Protein AF-A0A1U7GSI7-F1 (afdb_monomer_lite)

Structure (mmCIF, N/CA/C/O backbone):
data_AF-A0A1U7GSI7-F1
#
_entry.id   AF-A0A1U7GSI7-F1
#
loop_
_atom_site.group_PDB
_atom_site.id
_atom_site.type_symbol
_atom_site.label_atom_id
_atom_site.label_alt_id
_atom_site.label_comp_id
_atom_site.label_asym_id
_atom_site.label_entity_id
_atom_site.label_seq_id
_atom_site.pdbx_PDB_ins_code
_atom_site.Cartn_x
_atom_site.Cartn_y
_atom_site.Cartn_z
_atom_site.occupancy
_atom_site.B_iso_or_equiv
_atom_site.auth_seq_id
_atom_site.auth_comp_id
_atom_site.auth_asym_id
_atom_site.auth_atom_id
_atom_site.pdbx_PDB_model_num
ATOM 1 N N . MET A 1 1 ? -12.400 45.007 -1.353 1.00 61.59 1 MET A N 1
ATOM 2 C CA . MET A 1 1 ? -12.391 43.939 -0.318 1.00 61.59 1 MET A CA 1
ATOM 3 C C . MET A 1 1 ? -12.939 42.573 -0.785 1.00 61.59 1 MET A C 1
ATOM 5 O O . MET A 1 1 ? -12.865 41.631 -0.008 1.00 61.59 1 MET A O 1
ATOM 9 N N . GLY A 1 2 ? -13.456 42.406 -2.016 1.00 68.50 2 GLY A N 1
ATOM 10 C CA . GLY A 1 2 ? -13.997 41.111 -2.490 1.00 68.50 2 GLY A CA 1
ATOM 11 C C . GLY A 1 2 ? -12.949 40.109 -3.001 1.00 68.50 2 GLY A C 1
ATOM 12 O O . GLY A 1 2 ? -13.028 38.924 -2.692 1.00 68.50 2 GLY A O 1
ATOM 13 N N . LEU A 1 3 ? -11.920 40.595 -3.705 1.00 73.88 3 LEU A N 1
ATOM 14 C CA . LEU A 1 3 ? -10.872 39.757 -4.309 1.00 73.88 3 LEU A CA 1
ATOM 15 C C . LEU A 1 3 ? -10.059 38.969 -3.265 1.00 73.88 3 LEU A C 1
ATOM 17 O O . LEU A 1 3 ? -9.778 37.788 -3.442 1.00 73.88 3 LEU A O 1
ATOM 21 N N . TRP A 1 4 ? -9.756 39.605 -2.130 1.00 77.19 4 TRP A N 1
ATOM 22 C CA . TRP A 1 4 ? -8.950 39.016 -1.055 1.00 77.19 4 TRP A CA 1
ATOM 23 C C . TRP A 1 4 ? -9.664 37.852 -0.343 1.00 77.19 4 TRP A C 1
ATOM 25 O O . TRP A 1 4 ? -9.048 36.839 -0.025 1.00 77.19 4 TRP A O 1
ATOM 35 N N . ARG A 1 5 ? -10.991 37.941 -0.154 1.00 76.00 5 ARG A N 1
ATOM 36 C CA . ARG A 1 5 ? -11.795 36.832 0.401 1.00 76.00 5 ARG A CA 1
ATOM 37 C C . ARG A 1 5 ? -11.876 35.639 -0.550 1.00 76.00 5 ARG A C 1
ATOM 39 O O . ARG A 1 5 ? -11.881 34.506 -0.078 1.00 76.00 5 ARG A O 1
ATOM 46 N N . GLY A 1 6 ? -11.938 35.889 -1.860 1.00 79.75 6 GLY A N 1
ATOM 47 C CA . GLY A 1 6 ? -11.918 34.834 -2.876 1.00 79.75 6 GLY A CA 1
ATOM 48 C C . GLY A 1 6 ? -10.609 34.044 -2.851 1.00 79.75 6 GLY A C 1
ATOM 49 O O . GLY A 1 6 ? -10.638 32.818 -2.782 1.00 79.75 6 GLY A O 1
ATOM 50 N N . LEU A 1 7 ? -9.476 34.752 -2.793 1.00 85.62 7 LEU A N 1
ATOM 51 C CA . LEU A 1 7 ? -8.145 34.145 -2.706 1.00 85.62 7 LEU A CA 1
ATOM 52 C C . LEU A 1 7 ? -7.993 33.259 -1.456 1.00 85.62 7 LEU A C 1
ATOM 54 O O . LEU A 1 7 ? -7.572 32.109 -1.556 1.00 85.62 7 LEU A O 1
ATOM 58 N N . MET A 1 8 ? -8.407 33.757 -0.286 1.00 86.94 8 MET A N 1
ATOM 59 C CA . MET A 1 8 ? -8.319 33.004 0.975 1.00 86.94 8 MET A CA 1
ATOM 60 C C . MET A 1 8 ? -9.201 31.754 0.992 1.00 86.94 8 MET A C 1
ATOM 62 O O . MET A 1 8 ? -8.816 30.734 1.558 1.00 86.94 8 MET A O 1
ATOM 66 N N . ARG A 1 9 ? -10.381 31.811 0.365 1.00 85.19 9 ARG A N 1
ATOM 67 C CA . ARG A 1 9 ? -11.248 30.635 0.214 1.00 85.19 9 ARG A CA 1
ATOM 68 C C . ARG A 1 9 ? -10.613 29.573 -0.680 1.00 85.19 9 ARG A C 1
ATOM 70 O O . ARG A 1 9 ? -10.674 28.401 -0.330 1.00 85.19 9 ARG A O 1
ATOM 77 N N . GLY A 1 10 ? -9.976 29.984 -1.778 1.00 86.38 10 GLY A N 1
ATOM 78 C CA . GLY A 1 10 ? -9.234 29.072 -2.651 1.00 86.38 10 GLY A CA 1
ATOM 79 C C . GLY A 1 10 ? -8.062 28.400 -1.932 1.00 86.38 10 GLY A C 1
ATOM 80 O O . GLY A 1 10 ? -7.922 27.184 -1.994 1.00 86.38 10 GLY A O 1
ATOM 81 N N . ALA A 1 11 ? -7.276 29.173 -1.177 1.00 90.31 11 ALA A N 1
ATOM 82 C CA . ALA A 1 11 ? -6.163 28.644 -0.389 1.00 90.31 11 ALA A CA 1
ATOM 83 C C . ALA A 1 11 ? -6.626 27.655 0.696 1.00 90.31 11 ALA A C 1
ATOM 85 O O . ALA A 1 11 ? -5.996 26.619 0.891 1.00 90.31 11 ALA A O 1
ATOM 86 N N . LYS A 1 12 ? -7.746 27.949 1.369 1.00 87.62 12 LYS A N 1
ATOM 87 C CA . LYS A 1 12 ? -8.332 27.062 2.379 1.00 87.62 12 LYS A CA 1
ATOM 88 C C . LYS A 1 12 ? -8.818 25.739 1.777 1.00 87.62 12 LYS A C 1
ATOM 90 O O . LYS A 1 12 ? -8.441 24.695 2.288 1.00 87.62 12 LYS A O 1
ATOM 95 N N . ALA A 1 13 ? -9.580 25.781 0.683 1.00 82.31 13 ALA A N 1
ATOM 96 C CA . ALA A 1 13 ? -10.073 24.569 0.021 1.00 82.31 13 ALA A CA 1
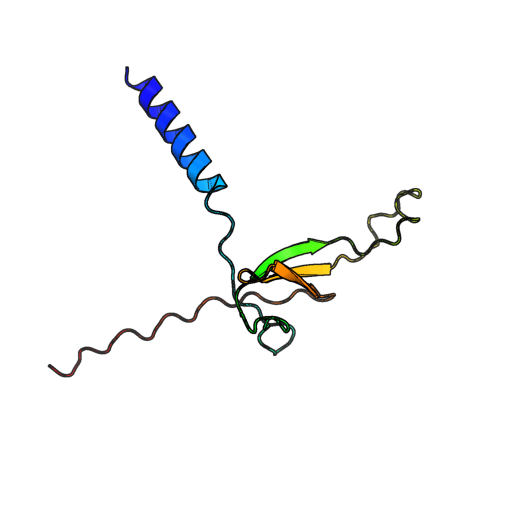ATOM 97 C C . ALA A 1 13 ? -8.926 23.685 -0.500 1.00 82.31 13 ALA A C 1
ATOM 99 O O . ALA A 1 13 ? -8.980 22.463 -0.401 1.00 82.31 13 ALA A O 1
ATOM 100 N N . PHE A 1 14 ? -7.854 24.298 -1.010 1.00 81.56 14 PHE A N 1
ATOM 101 C CA . PHE A 1 14 ? -6.654 23.566 -1.409 1.00 81.56 14 PHE A CA 1
ATOM 102 C C . PHE A 1 14 ? -5.944 22.924 -0.206 1.00 81.56 14 PHE A C 1
ATOM 104 O O . PHE A 1 14 ? -5.588 21.750 -0.264 1.00 81.56 14 PHE A O 1
ATOM 111 N N . ALA A 1 15 ? -5.787 23.651 0.905 1.00 84.31 15 ALA A N 1
ATOM 112 C CA . ALA A 1 15 ? -5.206 23.102 2.132 1.00 84.31 15 ALA A CA 1
ATOM 113 C C . ALA A 1 15 ? -6.028 21.932 2.702 1.00 84.31 15 ALA A C 1
ATOM 115 O O . ALA A 1 15 ? -5.448 20.936 3.120 1.00 84.31 15 ALA A O 1
ATOM 116 N N . GLU A 1 16 ? -7.360 22.026 2.671 1.00 80.62 16 GLU A N 1
ATOM 117 C CA . GLU A 1 16 ? -8.268 20.939 3.062 1.00 80.62 16 GLU A CA 1
ATOM 118 C C . GLU A 1 16 ? -8.081 19.716 2.149 1.00 80.62 16 GLU A C 1
ATOM 120 O O . GLU A 1 16 ? -7.871 18.619 2.652 1.00 80.62 16 GLU A O 1
ATOM 125 N N . SER A 1 17 ? -7.982 19.904 0.826 1.00 71.94 17 SER A N 1
ATOM 126 C CA . SER A 1 17 ? -7.721 18.800 -0.118 1.00 71.94 17 SER A CA 1
ATOM 127 C C . SER A 1 17 ? -6.347 18.131 0.026 1.00 71.94 17 SER A C 1
ATOM 129 O O . SER A 1 17 ? -6.159 17.011 -0.434 1.00 71.94 17 SER A O 1
ATOM 131 N N . LEU A 1 18 ? -5.371 18.817 0.631 1.00 76.94 18 LEU A N 1
ATOM 132 C CA . LEU A 1 18 ? -4.072 18.231 0.972 1.00 76.94 18 LEU A CA 1
ATOM 133 C C . LEU A 1 18 ? -4.098 17.509 2.326 1.00 76.94 18 LEU A C 1
ATOM 135 O O . LEU A 1 18 ? -3.285 16.615 2.551 1.00 76.94 18 LEU A O 1
ATOM 139 N N . ALA A 1 19 ? -4.987 17.924 3.233 1.00 73.25 19 ALA A N 1
ATOM 140 C CA . ALA A 1 19 ? -5.163 17.315 4.547 1.00 73.25 19 ALA A CA 1
ATOM 141 C C . ALA A 1 19 ? -6.015 16.036 4.474 1.00 73.25 19 ALA A C 1
ATOM 143 O O . ALA A 1 19 ? -5.688 15.048 5.132 1.00 73.25 19 ALA A O 1
ATOM 144 N N . GLU A 1 20 ? -7.060 16.031 3.642 1.00 65.12 20 GLU A N 1
ATOM 145 C CA . GLU A 1 20 ? -7.772 14.822 3.231 1.00 65.12 20 GLU A CA 1
ATOM 146 C C . GLU A 1 20 ? -6.911 14.061 2.213 1.00 65.12 20 GLU A C 1
ATOM 148 O O . GLU A 1 20 ? -6.976 14.271 1.003 1.00 65.12 20 GLU A O 1
ATOM 153 N N . GLY A 1 21 ? -6.045 13.181 2.723 1.00 65.88 21 GLY A N 1
ATOM 154 C CA . GLY A 1 21 ? -5.338 12.207 1.894 1.00 65.88 21 GLY A CA 1
ATOM 155 C C . GLY A 1 21 ? -6.312 11.340 1.077 1.00 65.88 21 GLY A C 1
ATOM 156 O O . GLY A 1 21 ? -7.512 11.317 1.356 1.00 65.88 21 GLY A O 1
ATOM 157 N N . PRO A 1 22 ? -5.822 10.613 0.057 1.00 74.25 22 PRO A N 1
ATOM 158 C CA . PRO A 1 22 ? -6.680 9.740 -0.735 1.00 74.25 22 PRO A CA 1
ATOM 159 C C . PRO A 1 22 ? -7.417 8.759 0.181 1.00 74.25 22 PRO A C 1
ATOM 161 O O . PRO A 1 22 ? -6.802 8.126 1.033 1.00 74.25 22 PRO A O 1
ATOM 164 N N . GLU A 1 23 ? -8.732 8.639 0.008 1.00 85.31 23 GLU A N 1
ATOM 165 C CA . GLU A 1 23 ? -9.542 7.685 0.768 1.00 85.31 23 GLU A CA 1
ATOM 166 C C . GLU A 1 23 ? -8.992 6.255 0.595 1.00 85.31 23 GLU A C 1
ATOM 168 O O . GLU A 1 23 ? -8.628 5.866 -0.522 1.00 85.31 23 GLU A O 1
ATOM 173 N N . PRO A 1 24 ? -8.916 5.444 1.662 1.00 92.25 24 PRO A N 1
ATOM 174 C CA . PRO A 1 24 ? -8.499 4.060 1.536 1.00 92.25 24 PRO A CA 1
ATOM 175 C C . PRO A 1 24 ? -9.622 3.206 0.930 1.00 92.25 24 PRO A C 1
ATOM 177 O O . PRO A 1 24 ? -10.811 3.439 1.146 1.00 92.25 24 PRO A O 1
ATOM 180 N N . PHE A 1 25 ? -9.254 2.155 0.195 1.00 94.69 25 PHE A N 1
ATOM 181 C CA . PHE A 1 25 ? -10.214 1.284 -0.494 1.00 94.69 25 PHE A CA 1
ATOM 182 C C . PHE A 1 25 ? -10.005 -0.197 -0.192 1.00 94.69 25 PHE A C 1
ATOM 184 O O . PHE A 1 25 ? -8.952 -0.624 0.284 1.00 94.69 25 PHE A O 1
ATOM 191 N N . HIS A 1 26 ? -11.027 -0.994 -0.505 1.00 95.94 26 HIS A N 1
ATOM 192 C CA . HIS A 1 26 ? -10.932 -2.448 -0.521 1.00 95.94 26 HIS A CA 1
ATOM 193 C C . HIS A 1 26 ? -10.325 -2.931 -1.838 1.00 95.94 26 HIS A C 1
ATOM 195 O O . HIS A 1 26 ? -10.612 -2.385 -2.905 1.00 95.94 26 HIS A O 1
ATOM 201 N N . TYR A 1 27 ? -9.536 -4.002 -1.766 1.00 96.44 27 TYR A N 1
ATOM 202 C CA . TYR A 1 27 ? -8.881 -4.597 -2.927 1.00 96.44 27 TYR A CA 1
ATOM 203 C C . TYR A 1 27 ? -9.100 -6.105 -2.990 1.00 96.44 27 TYR A C 1
ATOM 205 O O . TYR A 1 27 ? -9.286 -6.777 -1.973 1.00 96.44 27 TYR A O 1
ATOM 213 N N . VAL A 1 28 ? -9.038 -6.633 -4.207 1.00 96.94 28 VAL A N 1
ATOM 214 C CA . VAL A 1 28 ? -9.025 -8.060 -4.518 1.00 96.94 28 VAL A CA 1
ATOM 215 C C . VAL A 1 28 ? -7.763 -8.369 -5.316 1.00 96.94 28 VAL A C 1
ATOM 217 O O . VAL A 1 28 ? -7.500 -7.746 -6.343 1.00 96.94 28 VAL A O 1
ATOM 220 N N . ALA A 1 29 ? -6.981 -9.338 -4.852 1.00 95.38 29 ALA A N 1
ATOM 221 C CA . ALA A 1 29 ? -5.815 -9.850 -5.558 1.00 95.38 29 ALA A CA 1
ATOM 222 C C . ALA A 1 29 ? -6.151 -11.241 -6.115 1.00 95.38 29 ALA A C 1
ATOM 224 O O . ALA A 1 29 ? -6.432 -12.171 -5.357 1.00 95.38 29 ALA A O 1
ATOM 225 N N . GLY A 1 30 ? -6.169 -11.376 -7.446 1.00 93.00 30 GLY A N 1
ATOM 226 C CA . GLY A 1 30 ? -6.779 -12.540 -8.096 1.00 93.00 30 GLY A CA 1
ATOM 227 C C . GLY A 1 30 ? -8.285 -12.564 -7.828 1.00 93.00 30 GLY A C 1
ATOM 228 O O . GLY A 1 30 ? -8.984 -11.639 -8.243 1.00 93.00 30 GLY A O 1
ATOM 229 N N . ASP A 1 31 ? -8.741 -13.572 -7.082 1.00 93.56 31 ASP A N 1
ATOM 230 C CA . ASP A 1 31 ? -10.140 -13.747 -6.657 1.00 93.56 31 ASP A CA 1
ATOM 231 C C . ASP A 1 31 ? -10.323 -13.644 -5.132 1.00 93.56 31 ASP A C 1
ATOM 233 O O . ASP A 1 31 ? -11.402 -13.907 -4.602 1.00 93.56 31 ASP A O 1
ATOM 237 N N . LEU A 1 32 ? -9.272 -13.250 -4.405 1.00 94.75 32 LEU A N 1
ATOM 238 C CA . LEU A 1 32 ? -9.279 -13.169 -2.947 1.00 94.75 32 LEU A CA 1
ATOM 239 C C . LEU A 1 32 ? -9.287 -11.718 -2.471 1.00 94.75 32 LEU A C 1
ATOM 241 O O . LEU A 1 32 ? -8.494 -10.891 -2.928 1.00 94.75 32 LEU A O 1
ATOM 245 N N . LYS A 1 33 ? -10.167 -11.413 -1.510 1.00 95.94 33 LYS A N 1
ATOM 246 C CA . LYS A 1 33 ? -10.179 -10.115 -0.827 1.00 95.94 33 LYS A CA 1
ATOM 247 C C . LYS A 1 33 ? -8.882 -9.952 -0.038 1.00 95.94 33 LYS A C 1
ATOM 249 O O . LYS A 1 33 ? -8.497 -10.835 0.726 1.00 95.94 33 LYS A O 1
ATOM 254 N N . VAL A 1 34 ? -8.223 -8.813 -0.214 1.00 96.56 34 VAL A N 1
ATOM 255 C CA . VAL A 1 34 ? -6.998 -8.496 0.517 1.00 96.56 34 VAL A CA 1
ATOM 256 C C . VAL A 1 34 ? -7.357 -8.134 1.957 1.00 96.56 34 VAL A C 1
ATOM 258 O O . VAL A 1 34 ? -8.199 -7.271 2.201 1.00 96.56 34 VAL A O 1
ATOM 261 N N . ALA A 1 35 ? -6.689 -8.783 2.907 1.00 97.62 35 ALA A N 1
ATOM 262 C CA . ALA A 1 35 ? -6.734 -8.458 4.325 1.00 97.62 35 ALA A CA 1
ATOM 263 C C . ALA A 1 35 ? -5.306 -8.256 4.843 1.00 97.62 35 ALA A C 1
ATOM 265 O O . ALA A 1 35 ? -4.352 -8.834 4.323 1.00 97.62 35 ALA A O 1
ATOM 266 N N . CYS A 1 36 ? -5.144 -7.401 5.848 1.00 97.69 36 CYS A N 1
ATOM 267 C CA . CYS A 1 36 ? -3.855 -7.149 6.467 1.00 97.69 36 CYS A CA 1
ATOM 268 C C . CYS A 1 36 ? -3.506 -8.335 7.376 1.00 97.69 36 CYS A C 1
ATOM 270 O O . CYS A 1 36 ? -4.212 -8.547 8.362 1.00 97.69 36 CYS A O 1
ATOM 272 N N . PRO A 1 37 ? -2.415 -9.081 7.128 1.00 97.38 37 PRO A N 1
ATOM 273 C CA . PRO A 1 37 ? -2.069 -10.234 7.958 1.00 97.38 37 PRO A CA 1
ATOM 274 C C . PRO A 1 37 ? -1.720 -9.844 9.403 1.00 97.38 37 PRO A C 1
ATOM 276 O O . PRO A 1 37 ? -1.847 -10.666 10.302 1.00 97.38 37 PRO A O 1
ATOM 279 N N . HIS A 1 38 ? -1.327 -8.587 9.642 1.00 98.06 38 HIS A N 1
ATOM 280 C CA . HIS A 1 38 ? -0.960 -8.092 10.968 1.00 98.06 38 HIS A CA 1
ATOM 281 C C . HIS A 1 38 ? -2.172 -7.691 11.826 1.00 98.06 38 HIS A C 1
ATOM 283 O O . HIS A 1 38 ? -2.262 -8.092 12.980 1.00 98.06 38 HIS A O 1
ATOM 289 N N . CYS A 1 39 ? -3.113 -6.908 11.284 1.00 97.69 39 CYS A N 1
ATOM 290 C CA . CYS A 1 39 ? -4.222 -6.330 12.065 1.00 97.69 39 CYS A CA 1
ATOM 291 C C . CYS A 1 39 ? -5.625 -6.718 11.574 1.00 97.69 39 CYS A C 1
ATOM 293 O O . CYS A 1 39 ? -6.619 -6.197 12.085 1.00 97.69 39 CYS A O 1
ATOM 295 N N . GLN A 1 40 ? -5.708 -7.573 10.550 1.00 97.62 40 GLN A N 1
ATOM 296 C CA . GLN A 1 40 ? -6.946 -8.039 9.915 1.00 97.62 40 GLN A CA 1
ATOM 297 C C . GLN A 1 40 ? -7.832 -6.917 9.332 1.00 97.62 40 GLN A C 1
ATOM 299 O O . GLN A 1 40 ? -8.996 -7.142 9.014 1.00 97.62 40 GLN A O 1
ATOM 304 N N . GLY A 1 41 ? -7.300 -5.698 9.179 1.00 95.88 41 GLY A N 1
ATOM 305 C CA . GLY A 1 41 ? -7.968 -4.610 8.461 1.00 95.88 41 GLY A CA 1
ATOM 306 C C . GLY A 1 41 ? -8.022 -4.866 6.954 1.00 95.88 41 GLY A C 1
ATOM 307 O O . GLY A 1 41 ? -7.174 -5.573 6.411 1.00 95.88 41 GLY A O 1
ATOM 308 N N . ASP A 1 42 ? -9.000 -4.277 6.275 1.00 96.25 42 ASP A N 1
ATOM 309 C CA . ASP A 1 42 ? -9.299 -4.528 4.861 1.00 96.25 42 ASP A CA 1
ATOM 310 C C . ASP A 1 42 ? -9.344 -3.258 3.989 1.00 96.25 42 ASP A C 1
ATOM 312 O O . ASP A 1 42 ? -9.733 -3.327 2.821 1.00 96.25 42 ASP A O 1
ATOM 316 N N . LEU A 1 43 ? -8.934 -2.118 4.550 1.00 95.88 43 LEU A N 1
ATOM 317 C CA . LEU A 1 43 ? -8.801 -0.823 3.884 1.00 95.88 43 LEU A CA 1
ATOM 318 C C . LEU A 1 43 ? -7.324 -0.501 3.635 1.00 95.88 43 LEU A C 1
ATOM 320 O O . LEU A 1 43 ? -6.480 -0.662 4.528 1.00 95.88 43 LEU A O 1
ATOM 324 N N . PHE A 1 44 ? -7.016 -0.058 2.415 1.00 96.50 44 PHE A N 1
ATOM 325 C CA . PHE A 1 44 ? -5.647 0.178 1.970 1.00 96.50 44 PHE A CA 1
ATOM 326 C C . PHE A 1 44 ? -5.502 1.432 1.107 1.00 96.50 44 PHE A C 1
ATOM 328 O O . PHE A 1 44 ? -6.356 1.733 0.271 1.00 96.50 44 PHE A O 1
ATOM 335 N N . HIS A 1 45 ? -4.351 2.084 1.248 1.00 95.06 45 HIS A N 1
ATOM 336 C CA . HIS A 1 45 ? -3.842 3.096 0.324 1.00 95.06 45 HIS A CA 1
ATOM 337 C C . HIS A 1 45 ? -3.004 2.414 -0.759 1.00 95.06 45 HIS A C 1
ATOM 339 O O . HIS A 1 45 ? -2.097 1.643 -0.434 1.00 95.06 45 HIS A O 1
ATOM 345 N N . GLN A 1 46 ? -3.299 2.670 -2.035 1.00 93.56 46 GLN A N 1
ATOM 346 C CA . GLN A 1 46 ? -2.529 2.114 -3.151 1.00 93.56 46 GLN A CA 1
ATOM 347 C C . GLN A 1 46 ? -1.324 3.001 -3.466 1.00 93.56 46 GLN A C 1
ATOM 349 O O . GLN A 1 46 ? -1.441 4.219 -3.566 1.00 93.56 46 GLN A O 1
ATOM 354 N N . GLY A 1 47 ? -0.171 2.371 -3.659 1.00 90.62 47 GLY A N 1
ATOM 355 C CA . GLY A 1 47 ? 1.039 2.996 -4.168 1.00 90.62 47 GLY A CA 1
ATOM 356 C C . GLY A 1 47 ? 1.699 2.142 -5.247 1.00 90.62 47 GLY A C 1
ATOM 357 O O . GLY A 1 47 ? 1.216 1.069 -5.621 1.00 90.62 47 GLY A O 1
ATOM 358 N N . TYR A 1 48 ? 2.831 2.626 -5.744 1.00 87.25 48 TYR A N 1
ATOM 359 C CA . TYR A 1 48 ? 3.643 1.935 -6.737 1.00 87.25 48 TYR A CA 1
ATOM 360 C C . TYR A 1 48 ? 5.112 1.988 -6.325 1.00 87.25 48 TYR A C 1
ATOM 362 O O . TYR A 1 48 ? 5.615 3.043 -5.937 1.00 87.25 48 TYR A O 1
ATOM 370 N N . ALA A 1 49 ? 5.798 0.850 -6.400 1.00 81.69 49 ALA A N 1
ATOM 371 C CA . ALA A 1 49 ? 7.208 0.727 -6.063 1.00 81.69 49 ALA A CA 1
ATOM 372 C C . ALA A 1 49 ? 7.985 0.086 -7.216 1.00 81.69 49 ALA A C 1
ATOM 374 O O . ALA A 1 49 ? 7.560 -0.909 -7.806 1.00 81.69 49 ALA A O 1
ATOM 375 N N . LEU A 1 50 ? 9.155 0.647 -7.522 1.00 76.12 50 LEU A N 1
ATOM 376 C CA . LEU A 1 50 ? 10.063 0.094 -8.522 1.00 76.12 50 LEU A CA 1
ATOM 377 C C . LEU A 1 50 ? 10.776 -1.147 -7.971 1.00 76.12 50 LEU A C 1
ATOM 379 O O . LEU A 1 50 ? 11.204 -1.181 -6.815 1.00 76.12 50 LEU A O 1
ATOM 383 N N . ARG A 1 51 ? 10.920 -2.178 -8.806 1.00 64.94 51 ARG A N 1
ATOM 384 C CA . ARG A 1 51 ? 11.417 -3.509 -8.419 1.00 64.94 51 ARG A CA 1
ATOM 385 C C . ARG A 1 51 ? 12.927 -3.657 -8.642 1.00 64.94 51 ARG A C 1
ATOM 387 O O . ARG A 1 51 ? 13.403 -4.703 -9.081 1.00 64.94 51 ARG A O 1
ATOM 394 N N . ASN A 1 52 ? 13.677 -2.592 -8.381 1.00 62.78 52 ASN A N 1
ATOM 395 C CA . ASN A 1 52 ? 15.032 -2.453 -8.905 1.00 62.78 52 ASN A CA 1
ATOM 396 C C . ASN A 1 52 ? 16.059 -3.221 -8.064 1.00 62.78 52 ASN A C 1
ATOM 398 O O . ASN A 1 52 ? 16.044 -3.198 -6.832 1.00 62.78 52 ASN A O 1
ATOM 402 N N . THR A 1 53 ? 17.047 -3.809 -8.742 1.00 56.44 53 THR A N 1
ATOM 403 C CA . THR A 1 53 ? 18.360 -4.092 -8.146 1.00 56.44 53 THR A CA 1
ATOM 404 C C . THR A 1 53 ? 19.170 -2.798 -8.227 1.00 56.44 53 THR A C 1
ATOM 406 O O . THR A 1 53 ? 19.392 -2.295 -9.325 1.00 56.44 53 THR A O 1
ATOM 409 N N . ARG A 1 54 ? 19.627 -2.250 -7.093 1.00 55.53 54 ARG A N 1
ATOM 410 C CA . ARG A 1 54 ? 20.313 -0.938 -6.999 1.00 55.53 54 ARG A CA 1
ATOM 411 C C . ARG A 1 54 ? 21.478 -0.714 -7.992 1.00 55.53 54 ARG A C 1
ATOM 413 O O . ARG A 1 54 ? 21.861 0.426 -8.207 1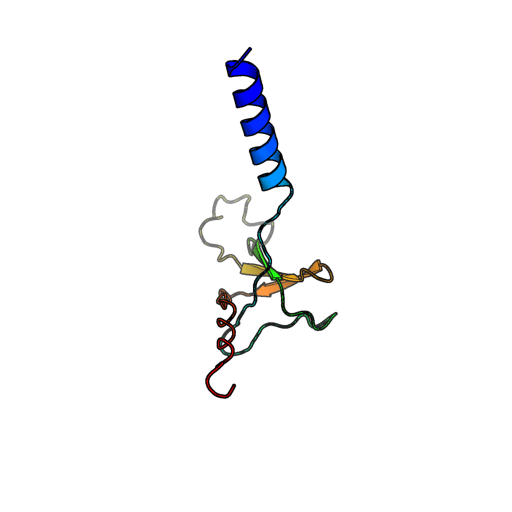.00 55.53 54 ARG A O 1
ATOM 420 N N . GLY A 1 5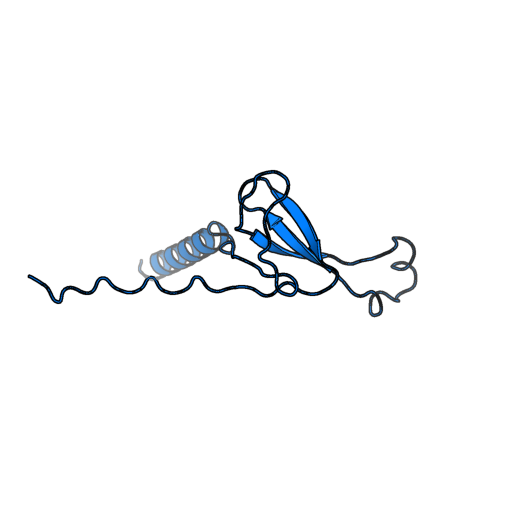5 ? 22.034 -1.766 -8.602 1.00 52.16 55 GLY A N 1
ATOM 421 C CA . GLY A 1 55 ? 23.126 -1.688 -9.581 1.00 52.16 55 GLY A CA 1
ATOM 422 C C . GLY A 1 55 ? 22.731 -1.392 -11.039 1.00 52.16 55 GLY A C 1
ATOM 423 O O . GLY A 1 55 ? 23.621 -1.104 -11.831 1.00 52.16 55 GLY A O 1
ATOM 424 N N . ARG A 1 56 ? 21.443 -1.446 -11.421 1.00 48.94 56 ARG A N 1
ATOM 425 C CA . ARG A 1 56 ? 21.003 -1.234 -12.822 1.00 48.94 56 ARG A CA 1
ATOM 426 C C . ARG A 1 56 ? 20.662 0.218 -13.182 1.00 48.94 56 ARG A C 1
ATOM 428 O O . ARG A 1 56 ? 20.792 0.594 -14.344 1.00 48.94 56 ARG A O 1
ATOM 435 N N . THR A 1 57 ? 20.344 1.049 -12.190 1.00 54.09 57 THR A N 1
ATOM 436 C CA . THR A 1 57 ? 20.070 2.490 -12.364 1.00 54.09 57 THR A CA 1
ATOM 437 C C . THR A 1 57 ? 21.308 3.277 -12.827 1.00 54.09 57 THR A C 1
ATOM 439 O O . THR A 1 57 ? 21.181 4.317 -13.459 1.00 54.09 57 THR A O 1
ATOM 442 N N . LEU A 1 58 ? 22.526 2.756 -12.615 1.00 56.84 58 LEU A N 1
ATOM 443 C CA . LEU A 1 58 ? 23.759 3.355 -13.155 1.00 56.84 58 LEU A CA 1
ATOM 444 C C . LEU A 1 58 ? 23.956 3.118 -14.667 1.00 56.84 58 LEU A C 1
ATOM 446 O O . LEU A 1 58 ? 24.801 3.772 -15.269 1.00 56.84 58 LEU A O 1
ATOM 450 N N . ALA A 1 59 ? 23.194 2.207 -15.286 1.00 57.94 59 ALA A N 1
ATOM 451 C CA . ALA A 1 59 ? 23.362 1.798 -16.685 1.00 57.94 59 ALA A CA 1
ATOM 452 C C . ALA A 1 59 ? 22.232 2.271 -17.628 1.00 57.94 59 ALA A C 1
ATOM 454 O O . ALA A 1 59 ? 22.169 1.820 -18.770 1.00 57.94 59 ALA A O 1
ATOM 455 N N . GLY A 1 60 ? 21.337 3.164 -17.183 1.00 54.78 60 GLY A N 1
ATOM 456 C CA . GLY A 1 60 ? 20.328 3.796 -18.052 1.00 54.78 60 GLY A CA 1
ATOM 457 C C . GLY A 1 60 ? 19.223 2.864 -18.575 1.00 54.78 60 GLY A C 1
ATOM 458 O O . GLY A 1 60 ? 18.572 3.175 -19.570 1.00 54.78 60 GLY A O 1
ATOM 459 N N . LEU A 1 61 ? 18.999 1.720 -17.920 1.00 51.91 61 LEU A N 1
ATOM 460 C CA . LEU A 1 61 ? 18.017 0.697 -18.309 1.00 51.91 61 LEU A CA 1
ATOM 461 C C . LEU A 1 61 ? 16.819 0.631 -17.341 1.00 51.91 61 LEU A C 1
ATOM 463 O O . LEU A 1 61 ? 16.301 -0.447 -17.065 1.00 51.91 61 LEU A O 1
ATOM 467 N N . ASP A 1 62 ? 16.348 1.772 -16.834 1.00 53.28 62 ASP A N 1
ATOM 468 C CA . ASP A 1 62 ? 15.230 1.824 -15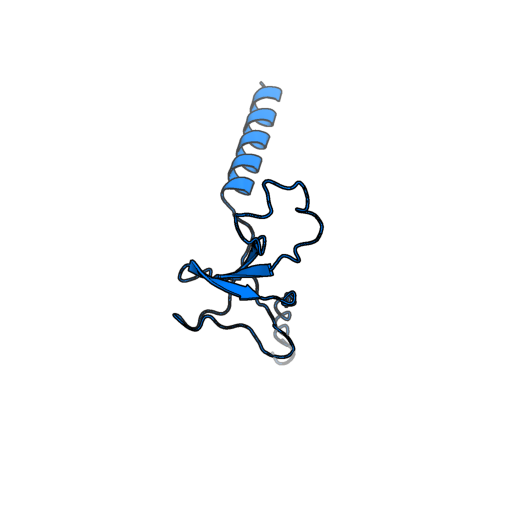.871 1.00 53.28 62 ASP A CA 1
ATOM 469 C C . ASP A 1 62 ? 13.850 1.508 -16.498 1.00 53.28 62 ASP A C 1
ATOM 471 O O . ASP A 1 62 ? 12.859 1.367 -15.787 1.00 53.28 62 ASP A O 1
ATOM 475 N N . TRP A 1 63 ? 13.759 1.370 -17.827 1.00 51.12 63 TRP A N 1
ATOM 476 C CA . TRP A 1 63 ? 12.495 1.164 -18.555 1.00 51.12 63 TRP A CA 1
ATOM 477 C C . TRP A 1 63 ? 12.070 -0.308 -18.700 1.00 51.12 63 TRP A C 1
ATOM 479 O O . TRP A 1 63 ? 10.968 -0.579 -19.174 1.00 51.12 63 TRP A O 1
ATOM 489 N N . THR A 1 64 ? 12.922 -1.263 -18.308 1.00 53.53 64 THR A N 1
ATOM 490 C CA . THR A 1 64 ? 12.632 -2.712 -18.408 1.00 53.53 64 THR A CA 1
ATOM 491 C C . THR A 1 64 ? 12.241 -3.366 -17.084 1.00 53.53 64 THR A C 1
ATOM 493 O O . THR A 1 64 ? 11.822 -4.526 -17.077 1.00 53.53 64 THR A O 1
ATOM 496 N N . ASP A 1 65 ? 12.336 -2.653 -15.962 1.00 57.69 65 ASP A N 1
ATOM 497 C CA . ASP A 1 65 ? 12.022 -3.219 -14.655 1.00 57.69 65 ASP A CA 1
ATOM 498 C C . ASP A 1 65 ? 10.524 -3.052 -14.348 1.00 57.69 65 ASP A C 1
ATOM 500 O O . ASP A 1 65 ? 10.019 -1.960 -14.094 1.00 57.69 65 ASP A O 1
ATOM 504 N N . GLY A 1 66 ? 9.786 -4.167 -14.387 1.00 65.75 66 GLY A N 1
ATOM 505 C CA . GLY A 1 66 ? 8.373 -4.194 -14.005 1.00 65.75 66 GLY A CA 1
ATOM 506 C C . GLY A 1 66 ? 8.209 -3.813 -12.534 1.00 65.75 66 GLY A C 1
ATOM 507 O O . GLY A 1 66 ? 8.783 -4.475 -11.667 1.00 65.75 66 GLY A O 1
ATOM 508 N N . GLY A 1 67 ? 7.451 -2.755 -12.241 1.00 74.00 67 GLY A N 1
ATOM 509 C CA . GLY A 1 67 ? 7.179 -2.350 -10.864 1.00 74.00 67 GLY A CA 1
ATOM 510 C C . GLY A 1 67 ? 6.157 -3.246 -10.170 1.00 74.00 67 GLY A C 1
ATOM 511 O O . GLY A 1 67 ? 5.611 -4.190 -10.744 1.00 74.00 67 GLY A O 1
ATOM 512 N N . ALA A 1 68 ? 5.940 -2.965 -8.893 1.00 83.88 68 ALA A N 1
ATOM 513 C CA . ALA A 1 68 ? 4.981 -3.647 -8.044 1.00 83.88 68 ALA A CA 1
ATOM 514 C C . ALA A 1 68 ? 3.966 -2.638 -7.508 1.00 83.88 68 ALA A C 1
ATOM 516 O O . ALA A 1 68 ? 4.323 -1.530 -7.101 1.00 83.88 68 ALA A O 1
ATOM 517 N N . THR A 1 69 ? 2.702 -3.043 -7.458 1.00 91.94 69 THR A N 1
ATOM 518 C CA . THR A 1 69 ? 1.683 -2.295 -6.724 1.00 91.94 69 THR A CA 1
ATOM 519 C C . THR A 1 69 ? 1.881 -2.545 -5.236 1.00 91.94 69 THR A C 1
ATOM 521 O O . THR A 1 69 ? 2.056 -3.689 -4.810 1.00 91.94 69 THR A O 1
ATOM 524 N N . THR A 1 70 ? 1.835 -1.493 -4.429 1.00 94.62 70 THR A N 1
ATOM 525 C CA . THR A 1 70 ? 1.855 -1.602 -2.971 1.00 94.62 70 THR A CA 1
ATOM 526 C C . THR A 1 70 ? 0.486 -1.261 -2.405 1.00 94.62 70 THR A C 1
ATOM 528 O O . THR A 1 70 ? -0.182 -0.347 -2.878 1.00 94.62 70 THR A O 1
ATOM 531 N N . LEU A 1 71 ? 0.053 -2.010 -1.394 1.00 96.50 71 LEU A N 1
ATOM 532 C CA . LEU A 1 71 ? -1.124 -1.694 -0.592 1.00 96.50 71 LEU A CA 1
ATOM 533 C C . LEU A 1 71 ? -0.674 -1.458 0.848 1.00 96.50 71 LEU A C 1
ATOM 535 O O . LEU A 1 71 ? -0.247 -2.391 1.530 1.00 96.50 71 LEU A O 1
ATOM 539 N N . THR A 1 72 ? -0.769 -0.214 1.305 1.00 97.00 72 THR A N 1
ATOM 540 C CA . THR A 1 72 ? -0.452 0.182 2.680 1.00 97.00 72 THR A CA 1
ATOM 541 C C . THR A 1 72 ? -1.715 0.109 3.518 1.00 97.00 72 THR A C 1
ATOM 543 O O . THR A 1 72 ? -2.696 0.784 3.218 1.00 97.00 72 THR A O 1
ATOM 546 N N . CYS A 1 73 ? -1.715 -0.725 4.557 1.00 97.12 73 CYS A N 1
ATOM 547 C CA . CYS A 1 73 ? -2.858 -0.863 5.451 1.00 97.12 73 CYS A CA 1
ATOM 548 C C . CYS A 1 73 ? -3.147 0.465 6.149 1.00 97.12 73 CYS A C 1
ATOM 550 O O . CYS A 1 73 ? -2.290 0.977 6.867 1.00 97.12 73 CYS A O 1
ATOM 552 N N . ASP A 1 74 ? -4.369 0.965 6.000 1.00 96.06 74 ASP A N 1
ATOM 553 C CA . ASP A 1 74 ? -4.803 2.222 6.613 1.00 96.06 74 ASP A CA 1
ATOM 554 C C . ASP A 1 74 ? -4.748 2.169 8.153 1.00 96.06 74 ASP A C 1
ATOM 556 O O . ASP A 1 74 ? -4.361 3.123 8.817 1.00 96.06 74 ASP A O 1
ATOM 560 N N . ARG A 1 75 ? -5.028 0.994 8.735 1.00 95.56 75 ARG A N 1
ATOM 561 C CA . ARG A 1 75 ? -5.089 0.815 10.193 1.00 95.56 75 ARG A CA 1
ATOM 562 C C . ARG A 1 75 ? -3.723 0.730 10.878 1.00 95.56 75 ARG A C 1
ATOM 564 O O . ARG A 1 75 ? -3.582 1.205 11.998 1.00 95.56 75 ARG A O 1
ATOM 571 N N . CYS A 1 76 ? -2.755 0.022 10.290 1.00 97.31 76 CYS A N 1
ATOM 572 C CA . CYS A 1 76 ? -1.481 -0.273 10.970 1.00 97.31 76 CYS A CA 1
ATOM 573 C C . CYS A 1 76 ? -0.228 0.010 10.136 1.00 97.31 76 CYS A C 1
ATOM 575 O O . CYS A 1 76 ? 0.870 -0.319 10.574 1.00 97.31 76 CYS A O 1
ATOM 577 N N . GLY A 1 77 ? -0.374 0.545 8.924 1.00 96.00 77 GLY A N 1
ATOM 578 C CA . GLY A 1 77 ? 0.747 0.920 8.062 1.00 96.00 77 GLY A CA 1
ATOM 579 C C . GLY A 1 77 ? 1.519 -0.240 7.426 1.00 96.00 77 GLY A C 1
ATOM 580 O O . GLY A 1 77 ? 2.497 0.011 6.728 1.00 96.00 77 GLY A O 1
ATOM 581 N N . LEU A 1 78 ? 1.115 -1.503 7.624 1.00 97.56 78 LEU A N 1
ATOM 582 C CA . LEU A 1 78 ? 1.782 -2.637 6.973 1.00 97.56 78 LEU A CA 1
ATOM 583 C C . LEU A 1 78 ? 1.647 -2.519 5.450 1.00 97.56 78 LEU A C 1
ATOM 585 O O . LEU A 1 78 ? 0.533 -2.434 4.933 1.00 97.56 78 LEU A O 1
ATOM 589 N N . ILE A 1 79 ? 2.776 -2.577 4.745 1.00 96.31 79 ILE A N 1
ATOM 590 C CA . ILE A 1 79 ? 2.831 -2.498 3.285 1.00 96.31 79 ILE A CA 1
ATOM 591 C C . ILE A 1 79 ? 2.896 -3.908 2.697 1.00 96.31 79 ILE A C 1
ATOM 593 O O . ILE A 1 79 ? 3.835 -4.658 2.960 1.00 96.31 79 ILE A O 1
ATOM 597 N N . GLN A 1 80 ? 1.918 -4.250 1.863 1.00 95.56 80 GLN A N 1
ATOM 598 C CA . GLN A 1 80 ? 1.878 -5.495 1.095 1.00 95.56 80 GLN A CA 1
ATOM 599 C C . GLN A 1 80 ? 2.236 -5.220 -0.368 1.00 95.56 80 GLN A C 1
ATOM 601 O O . GLN A 1 80 ? 1.722 -4.275 -0.962 1.00 95.56 80 GLN A O 1
ATOM 606 N N . TRP A 1 81 ? 3.122 -6.031 -0.949 1.00 94.06 81 TRP A N 1
ATOM 607 C CA . TRP A 1 81 ? 3.640 -5.843 -2.308 1.00 94.06 81 TRP A CA 1
ATOM 608 C C . TRP A 1 81 ? 3.040 -6.879 -3.253 1.00 94.06 81 TRP A C 1
ATOM 610 O O . TRP A 1 81 ? 3.062 -8.075 -2.965 1.00 94.06 81 TRP A O 1
ATOM 620 N N . PHE A 1 82 ? 2.555 -6.427 -4.405 1.00 92.62 82 PHE A N 1
ATOM 621 C CA . PHE A 1 82 ? 1.907 -7.268 -5.400 1.00 92.62 82 PHE A CA 1
ATOM 622 C C . PHE A 1 82 ? 2.596 -7.119 -6.757 1.00 92.62 82 PHE A C 1
ATOM 624 O O . PHE A 1 82 ? 2.668 -6.032 -7.325 1.00 92.62 82 PHE A O 1
ATOM 631 N N . GLY A 1 83 ? 3.085 -8.236 -7.303 1.00 89.81 83 GLY A N 1
ATOM 632 C CA . GLY A 1 83 ? 3.668 -8.281 -8.652 1.00 89.81 83 GLY A CA 1
ATOM 633 C C . GLY A 1 83 ? 2.632 -8.280 -9.785 1.00 89.81 83 GLY A C 1
ATOM 634 O O . GLY A 1 83 ? 3.003 -8.181 -10.949 1.00 89.81 83 GLY A O 1
ATOM 635 N N . ARG A 1 84 ? 1.343 -8.416 -9.453 1.00 89.75 84 ARG A N 1
ATOM 636 C CA . ARG A 1 84 ? 0.198 -8.192 -10.344 1.00 89.75 84 ARG A CA 1
ATOM 637 C C . ARG A 1 84 ? -0.716 -7.190 -9.663 1.00 89.75 84 ARG A C 1
ATOM 639 O O . ARG A 1 84 ? -0.919 -7.307 -8.459 1.00 89.75 84 ARG A O 1
ATOM 646 N N . GLU A 1 85 ? -1.268 -6.255 -10.417 1.00 91.69 85 GLU A N 1
ATOM 647 C CA . GLU A 1 85 ? -2.093 -5.193 -9.849 1.00 91.69 85 GLU A CA 1
ATOM 648 C C . GLU A 1 85 ? -3.362 -5.756 -9.173 1.00 91.69 85 GLU A C 1
ATOM 650 O O . GLU A 1 85 ? -4.159 -6.439 -9.827 1.00 91.69 85 GLU A O 1
ATOM 655 N N . PRO A 1 86 ? -3.569 -5.505 -7.865 1.00 94.62 86 PRO A N 1
ATOM 656 C CA . PRO A 1 86 ? -4.823 -5.808 -7.189 1.00 94.62 86 PRO A CA 1
ATOM 657 C C . PRO A 1 86 ? -5.937 -4.891 -7.690 1.00 94.62 86 PRO A C 1
ATOM 659 O O . PRO A 1 86 ? -5.750 -3.687 -7.852 1.00 94.62 86 PRO A O 1
ATOM 662 N N . ARG A 1 87 ? -7.134 -5.442 -7.868 1.00 95.44 87 ARG A N 1
ATOM 663 C CA . ARG A 1 87 ? -8.297 -4.700 -8.348 1.00 95.44 87 ARG A CA 1
ATOM 664 C C . ARG A 1 87 ? -8.991 -4.000 -7.187 1.00 95.44 87 ARG A C 1
ATOM 666 O O . ARG A 1 87 ? -9.323 -4.646 -6.192 1.00 95.44 87 ARG A O 1
ATOM 673 N N . ARG A 1 88 ? -9.259 -2.703 -7.324 1.00 94.31 88 ARG A N 1
ATOM 674 C CA . ARG A 1 88 ? -10.094 -1.953 -6.379 1.00 94.31 88 ARG A CA 1
ATOM 675 C C . ARG A 1 88 ? -11.539 -2.452 -6.436 1.00 94.31 88 ARG A C 1
ATOM 677 O O . ARG A 1 88 ? -12.070 -2.710 -7.515 1.00 94.31 88 ARG A O 1
ATOM 684 N N . VAL A 1 89 ? -12.167 -2.579 -5.273 1.00 91.62 89 VAL A N 1
ATOM 685 C CA . VAL A 1 89 ? -13.577 -2.941 -5.133 1.00 91.62 89 VAL A CA 1
ATOM 686 C C . VAL A 1 89 ? -14.321 -1.735 -4.590 1.00 91.62 89 VAL A C 1
ATOM 688 O O . VAL A 1 89 ? -14.024 -1.248 -3.498 1.00 91.62 89 VAL A O 1
ATOM 691 N N . GLU A 1 90 ? -15.286 -1.247 -5.360 1.00 79.81 90 GLU A N 1
ATOM 692 C CA . GLU A 1 90 ? -16.205 -0.229 -4.870 1.00 79.81 90 GLU A CA 1
ATOM 693 C C . GLU A 1 90 ? -17.080 -0.821 -3.758 1.00 79.81 90 GLU A C 1
ATOM 695 O O . GLU A 1 90 ? -17.523 -1.972 -3.862 1.00 79.81 90 GLU A O 1
ATOM 700 N N . PRO A 1 91 ? -17.342 -0.070 -2.677 1.00 67.50 91 PRO A N 1
ATOM 701 C CA . PRO A 1 91 ? -18.290 -0.517 -1.673 1.00 67.50 91 PRO A CA 1
ATOM 702 C C . PRO A 1 91 ? -19.653 -0.722 -2.342 1.00 67.50 91 PRO A C 1
ATOM 704 O O . PRO A 1 91 ? -20.216 0.204 -2.925 1.00 67.50 91 PRO A O 1
ATOM 707 N N . LYS A 1 92 ? -20.190 -1.949 -2.270 1.00 55.00 92 LYS A N 1
ATOM 708 C CA . LYS A 1 92 ? -21.531 -2.247 -2.783 1.00 55.00 92 LYS A CA 1
ATOM 709 C C . LYS A 1 92 ? -22.523 -1.286 -2.110 1.00 55.00 92 LYS A C 1
ATOM 711 O O . LYS A 1 92 ? -22.513 -1.212 -0.876 1.00 55.00 92 LYS A O 1
ATOM 716 N N . PRO A 1 93 ? -23.374 -0.566 -2.865 1.00 54.69 93 PRO A N 1
ATOM 717 C CA . PRO A 1 93 ? -24.389 0.282 -2.262 1.00 54.69 93 PRO A CA 1
ATOM 718 C C . PRO A 1 93 ? -25.236 -0.563 -1.311 1.00 54.69 93 PRO A C 1
ATOM 720 O O . PRO A 1 93 ? -25.653 -1.676 -1.650 1.00 54.69 93 PRO A O 1
ATOM 723 N N . LYS A 1 94 ? -25.438 -0.059 -0.087 1.00 53.25 94 LYS A N 1
ATOM 724 C CA . LYS A 1 94 ? -26.308 -0.715 0.892 1.00 53.25 94 LYS A CA 1
ATOM 725 C C . LYS A 1 94 ? -27.682 -0.874 0.231 1.00 53.25 94 LYS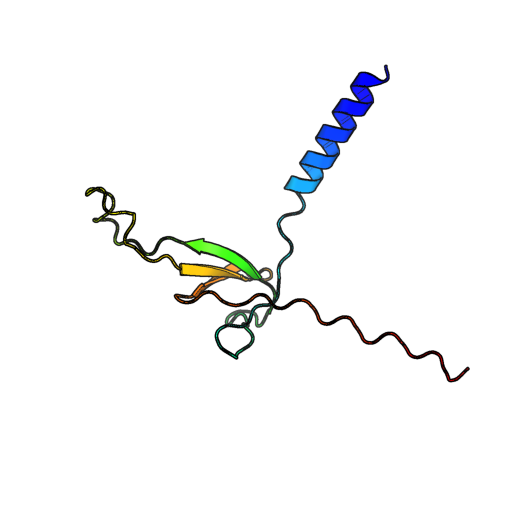 A C 1
ATOM 727 O O . LYS A 1 94 ? -28.178 0.127 -0.290 1.00 53.25 94 LYS A O 1
ATOM 732 N N . PRO A 1 95 ? -28.290 -2.076 0.210 1.00 59.50 95 PRO A N 1
ATOM 733 C CA . PRO A 1 95 ? -29.669 -2.194 -0.238 1.00 59.50 95 PRO A CA 1
ATOM 734 C C . PRO A 1 95 ? -30.498 -1.229 0.612 1.00 59.50 95 PRO A C 1
ATOM 736 O O . PRO A 1 95 ? -30.430 -1.264 1.844 1.00 59.50 95 PRO A O 1
ATOM 739 N N . GLY A 1 96 ? -31.163 -0.285 -0.058 1.00 60.56 96 GLY A N 1
ATOM 740 C CA . GLY A 1 96 ? -32.009 0.702 0.599 1.00 60.56 96 GLY A CA 1
ATOM 741 C C . GLY A 1 96 ? -33.038 -0.021 1.457 1.00 60.56 96 GLY A C 1
ATOM 742 O O . GLY A 1 96 ? -33.546 -1.066 1.052 1.00 60.56 96 GLY A O 1
ATOM 743 N N . ARG A 1 97 ? -33.305 0.502 2.658 1.00 58.97 97 ARG A N 1
ATOM 744 C CA . ARG A 1 97 ? -34.415 0.009 3.473 1.00 58.97 97 ARG A CA 1
ATOM 745 C C . ARG A 1 97 ? -35.688 0.052 2.632 1.00 58.97 97 ARG A C 1
ATOM 747 O O . ARG A 1 97 ? -36.090 1.125 2.191 1.00 58.97 97 ARG A O 1
ATOM 754 N N . ASP A 1 98 ? -36.268 -1.119 2.421 1.00 56.47 98 ASP A N 1
ATOM 755 C CA . ASP A 1 98 ? -37.633 -1.274 1.956 1.00 56.47 98 ASP A CA 1
ATOM 756 C C . ASP A 1 98 ? -38.568 -0.791 3.077 1.00 56.47 98 ASP A C 1
ATOM 758 O O . ASP A 1 98 ? -38.536 -1.326 4.186 1.00 56.47 98 ASP A O 1
ATOM 762 N N . TRP A 1 99 ? -39.324 0.276 2.813 1.00 58.19 99 TRP A N 1
ATOM 763 C CA . TRP A 1 99 ? -40.323 0.846 3.724 1.00 58.19 99 TRP A CA 1
ATOM 764 C C . TRP A 1 99 ? -41.743 0.414 3.326 1.00 58.19 99 TRP A C 1
ATOM 766 O O . TRP A 1 99 ? -42.690 1.170 3.508 1.00 58.19 99 TRP A O 1
ATOM 776 N N . SER A 1 100 ? -41.924 -0.770 2.731 1.00 58.75 100 SER A N 1
ATOM 777 C CA . SER A 1 100 ? -43.238 -1.205 2.241 1.00 58.75 100 SER A CA 1
ATOM 778 C C . SER A 1 100 ? -44.154 -1.858 3.289 1.00 58.75 100 SER A C 1
ATOM 780 O O . SER A 1 100 ? -45.111 -2.511 2.886 1.00 58.75 100 SER A O 1
ATOM 782 N N . ASN A 1 101 ? -43.890 -1.745 4.597 1.00 52.34 101 ASN A N 1
ATOM 783 C CA . ASN A 1 101 ? -44.729 -2.358 5.642 1.00 52.34 101 ASN A CA 1
ATOM 784 C C . ASN A 1 101 ? -44.915 -1.450 6.879 1.00 52.34 101 ASN A C 1
ATOM 786 O O . ASN A 1 101 ? -44.661 -1.883 8.005 1.00 52.34 101 ASN A O 1
ATOM 790 N N . GLU A 1 102 ? -45.358 -0.209 6.663 1.00 47.25 102 GLU A N 1
ATOM 791 C CA . GLU A 1 102 ? -46.057 0.617 7.667 1.00 47.25 102 GLU A CA 1
ATOM 792 C C . GLU A 1 102 ? -47.492 0.891 7.205 1.00 47.25 102 GLU A C 1
ATOM 794 O O . GLU A 1 102 ? -47.673 1.200 6.003 1.00 47.25 102 GLU A O 1
#

Radius of gyration: 20.99 Å; chains: 1; bounding box: 70×58×31 Å

Secondary str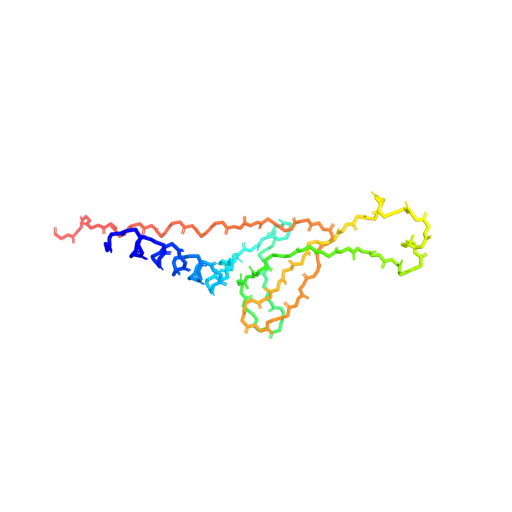ucture (DSSP, 8-state):
-HHHHHHHHHHHHHHHHHHSPPPPBEEEETTEE---TTT----EEEEEE----TTSGGGT-TTS---EEEEEETTT-PEEEESSPPEEEPPPPPPPPP----

pLDDT: mean 79.84, std 16.65, range [47.25, 98.06]

Foldseek 3Di:
DPVVVVVVVVVVVVVVVVVPDPFWFWWADPNHTDADPPPRAGTWDKDKAFPDDPVCVVPPPSPPTQIWIWTQGPPPRDIDTHSDDIDTDDDDPDPPDDPPPD

Sequence (102 aa):
MGLWRGLMRGAKAFAESLAEGPEPFHYVAGDLKVACPHCQGDLFHQGYALRNTRGRTLAGLDWTDGGATTLTCDRCGLIQWFGREPRRVEPKPKPGRDWSNE